Protein AF-Q71KN2-F1 (afdb_monomer)

Mean predicted aligned error: 5.41 Å

Sequence (42 aa):
MGVTKKPDLADPALRAKLAKGMGHNYYGEPAWPNDLLYIFPV

Radius of gyration: 12.69 Å; Cα contacts (8 Å, |Δi|>4): 32; chains: 1; bounding box: 34×12×31 Å

Foldseek 3Di:
DADWFDDDPVDPVCVVQVVVVHNPQVITHDCPPVVVVPPDDD

Organism: Klebsormidium bilatum (NCBI:txid201239)

InterPro domains:
  IPR036150 Cytochrome b/b6, C-terminal domain superfamily [SSF81648] (4-41)

Nearest PDB structures (foldseek):
  4h44-assembly1_B  TM=9.785E-01  e=1.962E-05  Nostoc sp. PCC 7120 = FACHB-418
  6rqf-assembly1_B  TM=9.732E-01  e=2.107E-05  Spinacia oleracea
  7zxy-assembly1_B  TM=9.562E-01  e=6.145E-05  Synechocystis sp. PCC 6803
  2e74-assembly1_B  TM=9.762E-01  e=1.554E-04  Mastigocladus laminosus
  1q90-assembly1_D  TM=9.460E-01  e=5.614E-04  Chlamydomonas reinhardtii

Secondary structure (DSSP, 8-state):
----BPP-TT-HHHHHHHTTT--GGGSBS-IIIIIHHHTS--

Structure (mmCIF, N/CA/C/O backbone):
data_AF-Q71KN2-F1
#
_entry.id   AF-Q71KN2-F1
#
loop_
_atom_site.group_PDB
_atom_site.id
_atom_site.type_symbol
_atom_site.label_atom_id
_atom_site.label_alt_id
_atom_site.label_comp_id
_atom_site.label_asym_id
_atom_site.label_entity_id
_atom_site.label_seq_id
_atom_site.pdbx_PDB_ins_code
_atom_site.Cartn_x
_atom_site.Cartn_y
_atom_site.Cartn_z
_atom_site.occupancy
_atom_site.B_iso_or_equiv
_atom_site.auth_seq_id
_atom_site.auth_comp_id
_atom_site.auth_asym_id
_atom_site.auth_atom_id
_atom_site.pdbx_PDB_model_num
ATOM 1 N N . MET A 1 1 ? -2.037 7.231 -21.105 1.00 58.19 1 MET A N 1
ATOM 2 C CA . MET A 1 1 ? -2.967 6.482 -20.231 1.00 58.19 1 MET A CA 1
ATOM 3 C C . MET A 1 1 ? -2.141 5.449 -19.488 1.00 58.19 1 MET A C 1
ATOM 5 O O . MET A 1 1 ? -1.651 4.537 -20.137 1.00 58.19 1 MET A O 1
ATOM 9 N N . GLY A 1 2 ? -1.908 5.656 -18.191 1.00 72.06 2 GLY A N 1
ATOM 10 C CA . GLY A 1 2 ? -1.178 4.716 -17.334 1.00 72.06 2 GLY A CA 1
ATOM 11 C C . GLY A 1 2 ? -2.108 3.663 -16.729 1.00 72.06 2 GLY A C 1
ATOM 12 O O . GLY A 1 2 ? -3.327 3.851 -16.677 1.00 72.06 2 GLY A O 1
ATOM 13 N N . VAL A 1 3 ? -1.540 2.542 -16.285 1.00 77.62 3 VAL A N 1
ATOM 14 C CA . VAL A 1 3 ? -2.279 1.502 -15.556 1.00 77.62 3 VAL A CA 1
ATOM 15 C C . VAL A 1 3 ? -2.387 1.939 -14.097 1.00 77.62 3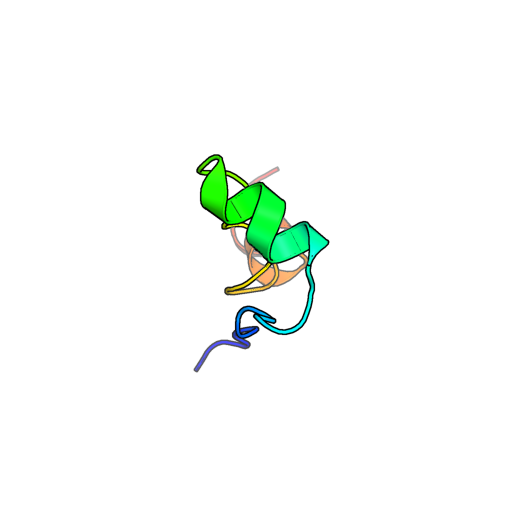 VAL A 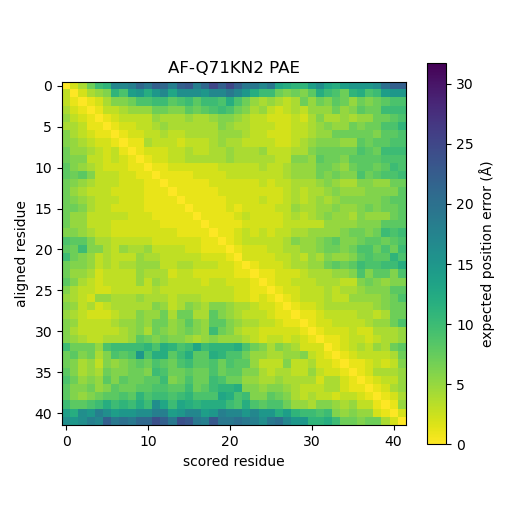C 1
ATOM 17 O O . VAL A 1 3 ? -1.430 1.818 -13.342 1.00 77.62 3 VAL A O 1
ATOM 20 N N . THR A 1 4 ? -3.549 2.453 -13.689 1.00 84.31 4 THR A N 1
ATOM 21 C CA . THR A 1 4 ? -3.781 2.935 -12.317 1.00 84.31 4 THR A CA 1
ATOM 22 C C . THR A 1 4 ? -4.699 1.993 -11.539 1.00 84.31 4 THR A C 1
ATOM 24 O O . THR A 1 4 ? -5.839 1.744 -11.939 1.00 84.31 4 THR A O 1
ATOM 27 N N . LYS A 1 5 ? -4.240 1.512 -10.379 1.00 85.94 5 LYS A N 1
ATOM 28 C CA . LYS A 1 5 ? -5.059 0.760 -9.420 1.00 85.94 5 LYS A CA 1
ATOM 29 C C . LYS A 1 5 ? -5.843 1.717 -8.519 1.00 85.94 5 LYS A C 1
ATOM 31 O O . LYS A 1 5 ? -5.263 2.621 -7.922 1.00 85.94 5 LYS A O 1
ATOM 36 N N . LYS A 1 6 ? -7.153 1.492 -8.377 1.00 87.94 6 LYS A N 1
ATOM 37 C CA . LYS A 1 6 ? -8.014 2.231 -7.436 1.00 87.94 6 LYS A CA 1
ATOM 38 C C . LYS A 1 6 ? -7.848 1.701 -6.001 1.00 87.94 6 LYS A C 1
ATOM 40 O O . LYS A 1 6 ? -7.601 0.505 -5.835 1.00 87.94 6 LYS A O 1
ATOM 45 N N . PRO A 1 7 ? -7.993 2.554 -4.970 1.00 88.38 7 PRO A N 1
ATOM 46 C CA . PRO A 1 7 ? -7.989 2.100 -3.583 1.00 88.38 7 PRO A CA 1
ATOM 47 C C . PRO A 1 7 ? -9.190 1.192 -3.308 1.00 88.38 7 PRO A C 1
ATOM 49 O O . PRO A 1 7 ? -10.318 1.520 -3.677 1.00 88.38 7 PRO A O 1
ATOM 52 N N . ASP A 1 8 ? -8.946 0.071 -2.633 1.00 88.50 8 ASP A N 1
ATOM 53 C CA . ASP A 1 8 ? -10.004 -0.840 -2.203 1.00 88.50 8 ASP A CA 1
ATOM 54 C C . ASP A 1 8 ? -10.516 -0.447 -0.814 1.00 88.50 8 ASP A C 1
ATOM 56 O O . ASP A 1 8 ? -9.938 -0.786 0.218 1.00 88.50 8 ASP A O 1
ATOM 60 N N . LEU A 1 9 ? -11.613 0.306 -0.788 1.00 88.50 9 LEU A N 1
ATOM 61 C CA . LEU A 1 9 ? -12.235 0.763 0.455 1.00 88.50 9 LEU A CA 1
ATOM 62 C C . LEU A 1 9 ? -13.049 -0.333 1.160 1.00 88.50 9 LEU A C 1
ATOM 64 O O . LEU A 1 9 ? -13.531 -0.097 2.269 1.00 88.50 9 LEU A O 1
ATOM 68 N N . ALA A 1 10 ? -13.211 -1.514 0.558 1.00 90.75 10 ALA A N 1
ATOM 69 C CA . ALA A 1 10 ? -13.806 -2.656 1.244 1.00 90.75 10 ALA A CA 1
ATOM 70 C C . ALA A 1 10 ? -12.797 -3.347 2.179 1.00 90.75 10 ALA A C 1
ATOM 72 O O . ALA A 1 10 ? -13.216 -3.999 3.135 1.00 90.75 10 ALA A O 1
ATOM 73 N N . ASP A 1 11 ? -11.489 -3.159 1.961 1.00 91.06 11 ASP A N 1
ATOM 74 C CA . ASP A 1 11 ? -10.435 -3.740 2.791 1.00 91.06 11 ASP A CA 1
ATOM 75 C C . ASP A 1 11 ? -10.319 -3.001 4.151 1.00 91.06 11 ASP A C 1
ATOM 77 O O . ASP A 1 11 ? -9.930 -1.822 4.211 1.00 91.06 11 ASP A O 1
ATOM 81 N N . PRO A 1 12 ? -10.625 -3.673 5.281 1.00 92.19 12 PRO A N 1
ATOM 82 C CA . PRO A 1 12 ? -10.545 -3.062 6.605 1.00 92.19 12 PRO A CA 1
ATOM 83 C C . P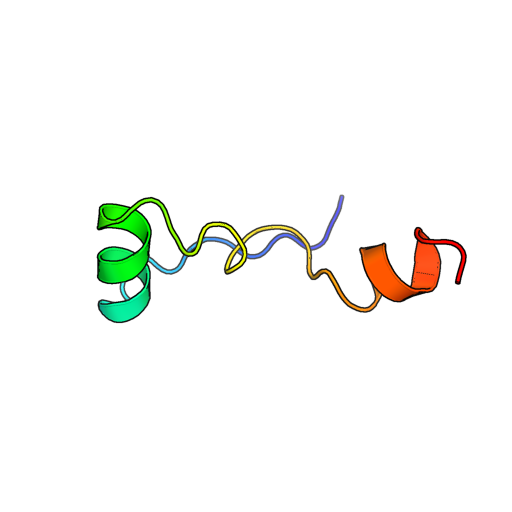RO A 1 12 ? -9.103 -2.743 7.034 1.00 92.19 12 PRO A C 1
ATOM 85 O O . PRO A 1 12 ? -8.884 -1.774 7.767 1.00 92.19 12 PRO A O 1
ATOM 88 N N . ALA A 1 13 ? -8.107 -3.499 6.567 1.00 91.12 13 ALA A N 1
ATOM 89 C CA . ALA A 1 13 ? -6.698 -3.244 6.846 1.00 91.12 13 ALA A CA 1
ATOM 90 C C . ALA A 1 13 ? -6.180 -2.026 6.070 1.00 91.12 13 ALA A C 1
ATOM 92 O O . ALA A 1 13 ? -5.416 -1.233 6.634 1.00 91.12 13 ALA A O 1
ATOM 93 N N . LEU A 1 14 ? -6.617 -1.823 4.820 1.00 90.50 14 LEU A N 1
ATOM 94 C CA . LEU A 1 14 ? -6.290 -0.601 4.077 1.00 90.50 14 LEU A CA 1
ATOM 95 C C . LEU A 1 14 ? -6.887 0.625 4.773 1.00 90.50 14 LEU A C 1
ATOM 97 O O . LEU A 1 14 ? -6.174 1.595 5.028 1.00 90.50 14 LEU A O 1
ATOM 101 N N . ARG A 1 15 ? -8.161 0.561 5.171 1.00 90.81 15 ARG A N 1
ATOM 102 C CA . ARG A 1 15 ? -8.820 1.656 5.902 1.00 90.81 15 ARG A CA 1
ATOM 103 C C . ARG A 1 15 ? -8.136 1.980 7.227 1.00 90.81 15 ARG A C 1
ATOM 105 O O . ARG A 1 15 ? -7.935 3.154 7.530 1.00 90.81 15 ARG A O 1
ATOM 112 N N . ALA A 1 16 ? -7.736 0.966 7.993 1.00 92.69 16 ALA A N 1
ATOM 113 C CA . ALA A 1 16 ? -7.017 1.167 9.250 1.00 92.69 16 ALA A CA 1
ATOM 114 C C . ALA A 1 16 ? -5.643 1.831 9.046 1.00 92.69 16 ALA A C 1
ATOM 116 O O . ALA A 1 16 ? -5.218 2.629 9.883 1.00 92.69 16 ALA A O 1
ATOM 117 N N . LYS A 1 17 ? -4.948 1.527 7.940 1.00 91.62 17 LYS A N 1
ATOM 118 C CA . LYS A 1 17 ? -3.687 2.190 7.572 1.00 91.62 17 LYS A CA 1
ATOM 119 C C . LYS A 1 17 ? -3.925 3.637 7.138 1.00 91.62 17 LYS A C 1
ATOM 121 O O . LYS A 1 17 ? -3.242 4.522 7.649 1.00 91.62 17 LYS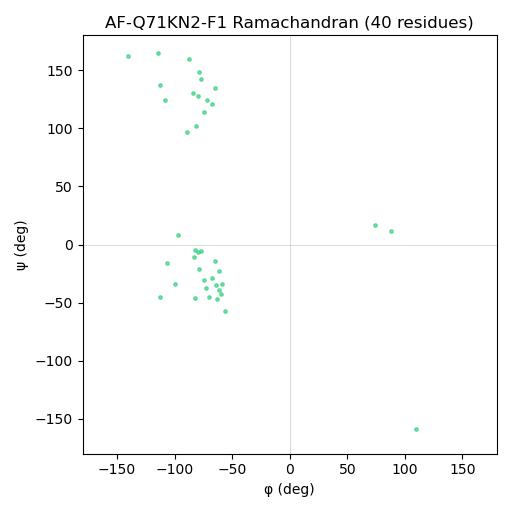 A O 1
ATOM 126 N N . LEU A 1 18 ? -4.932 3.880 6.297 1.00 90.81 18 LEU A N 1
ATOM 127 C CA . LEU A 1 18 ? -5.292 5.224 5.827 1.00 90.81 18 LEU A CA 1
ATOM 128 C C . LEU A 1 18 ? -5.710 6.142 6.980 1.0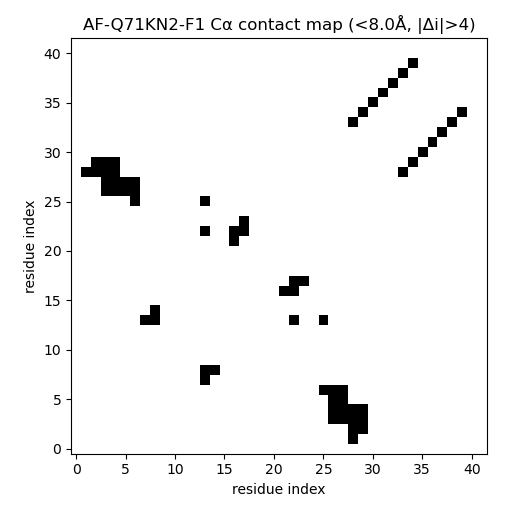0 90.81 18 LEU A C 1
ATOM 130 O O . LEU A 1 18 ? -5.289 7.293 7.026 1.00 90.81 18 LEU A O 1
ATOM 134 N N . ALA A 1 19 ? -6.455 5.625 7.963 1.00 90.31 19 ALA A N 1
ATOM 135 C CA . ALA A 1 19 ? -6.833 6.382 9.160 1.00 90.31 19 ALA A CA 1
ATOM 136 C C . ALA A 1 19 ? -5.621 6.839 9.997 1.00 90.31 19 ALA A C 1
ATOM 138 O O . ALA A 1 19 ? -5.718 7.805 10.747 1.00 90.31 19 ALA A O 1
ATOM 139 N N . LYS A 1 20 ? -4.474 6.162 9.861 1.00 93.69 20 LYS A N 1
ATOM 140 C CA . LYS A 1 20 ? -3.199 6.513 10.505 1.00 93.69 20 LYS A CA 1
ATOM 141 C C . LYS A 1 20 ? -2.266 7.325 9.589 1.00 93.69 20 LYS A C 1
ATOM 143 O O . LYS A 1 20 ? -1.103 7.502 9.935 1.00 93.69 20 LYS A O 1
ATOM 148 N N . GLY A 1 21 ? -2.733 7.767 8.416 1.00 91.12 21 GLY A N 1
ATOM 149 C CA . GLY A 1 21 ? -1.922 8.480 7.418 1.00 91.12 21 GLY A CA 1
ATOM 150 C C . GLY A 1 21 ? -0.936 7.596 6.638 1.00 91.12 21 GLY A C 1
ATOM 151 O O . GLY A 1 21 ? 0.001 8.102 6.030 1.00 91.12 21 GLY A O 1
ATOM 152 N N . MET A 1 22 ? -1.112 6.271 6.661 1.00 91.50 22 MET A N 1
ATOM 153 C CA . MET A 1 22 ? -0.255 5.292 5.981 1.00 91.50 22 MET A CA 1
ATOM 154 C C . MET A 1 22 ? -1.013 4.563 4.860 1.00 91.50 22 MET A C 1
ATOM 156 O O . MET A 1 22 ? -2.236 4.542 4.824 1.00 91.50 22 MET A O 1
ATOM 160 N N . GLY A 1 23 ? -0.299 3.873 3.963 1.00 87.31 23 GLY A N 1
ATOM 161 C CA . GLY A 1 23 ? -0.929 2.983 2.974 1.00 87.31 23 GLY A CA 1
ATOM 162 C C . GLY A 1 23 ? -1.356 3.650 1.660 1.00 87.31 23 GLY A C 1
ATOM 163 O O . GLY A 1 23 ? -2.005 3.012 0.836 1.00 87.31 23 GLY A O 1
ATOM 164 N N . HIS A 1 24 ? -0.925 4.888 1.415 1.00 89.69 24 HIS A N 1
ATOM 165 C CA . HIS A 1 24 ? -1.147 5.584 0.144 1.00 89.69 24 HIS A CA 1
ATOM 166 C C . HIS A 1 24 ? -0.428 4.933 -1.059 1.00 89.69 24 HIS A C 1
ATOM 168 O O . HIS A 1 24 ? -0.799 5.187 -2.194 1.00 89.69 24 HIS A O 1
ATOM 174 N N . ASN A 1 25 ? 0.525 4.024 -0.812 1.00 87.75 25 ASN A N 1
ATOM 175 C CA . ASN A 1 25 ? 1.232 3.251 -1.846 1.00 87.75 25 ASN A CA 1
ATOM 176 C C . ASN A 1 25 ? 0.440 2.039 -2.384 1.00 87.75 25 ASN A C 1
ATOM 178 O O . ASN A 1 25 ? 0.904 1.351 -3.286 1.00 87.75 25 ASN A O 1
ATOM 182 N N . TYR A 1 26 ? -0.721 1.705 -1.805 1.00 83.81 26 TYR A N 1
ATOM 183 C CA . TYR A 1 26 ? -1.497 0.514 -2.201 1.00 83.81 26 TYR A CA 1
ATOM 184 C C . TYR A 1 26 ? -2.381 0.732 -3.442 1.00 83.81 26 TYR A C 1
ATOM 186 O O . TYR A 1 26 ? -3.034 -0.204 -3.918 1.00 83.81 26 TYR A O 1
ATOM 194 N N . TYR A 1 27 ? -2.414 1.959 -3.949 1.00 88.00 27 TYR A N 1
ATOM 195 C CA . TYR A 1 27 ? -3.169 2.397 -5.113 1.00 88.00 27 TYR A CA 1
ATOM 196 C C . TYR A 1 27 ? -2.311 3.387 -5.914 1.00 88.00 27 TYR A C 1
ATOM 198 O O . TYR A 1 27 ? -1.341 3.922 -5.387 1.00 88.00 27 TYR A O 1
ATOM 206 N N . GLY A 1 28 ? -2.653 3.626 -7.179 1.00 88.38 28 GLY A N 1
ATOM 207 C CA . GLY A 1 28 ? -1.806 4.386 -8.106 1.00 88.38 28 GLY A CA 1
ATOM 208 C C . GLY A 1 28 ? -1.183 3.505 -9.188 1.00 88.38 28 GLY A C 1
ATOM 209 O O . GLY A 1 28 ? -1.716 2.439 -9.507 1.00 88.38 28 GLY A O 1
ATOM 210 N N . GLU A 1 29 ? -0.089 3.968 -9.786 1.00 88.06 29 GLU A N 1
ATOM 211 C CA . GLU A 1 29 ? 0.670 3.185 -10.764 1.00 88.06 29 GLU A CA 1
ATOM 212 C C . GLU A 1 29 ? 1.540 2.132 -10.064 1.00 88.06 29 GLU A C 1
ATOM 214 O O . GLU A 1 29 ? 2.055 2.370 -8.968 1.00 88.06 29 GLU A O 1
ATOM 219 N N . PRO A 1 30 ? 1.681 0.931 -10.646 1.00 84.81 30 PRO A N 1
ATOM 220 C CA . PRO A 1 30 ? 2.529 -0.094 -10.065 1.00 84.81 30 PRO A CA 1
ATOM 221 C C . PRO A 1 30 ? 3.995 0.344 -10.140 1.00 84.81 30 PRO A C 1
ATOM 223 O O . PRO A 1 30 ? 4.534 0.534 -11.226 1.00 84.81 30 PRO A O 1
ATOM 226 N N . ALA A 1 31 ? 4.654 0.445 -8.983 1.00 83.06 31 ALA A N 1
ATOM 227 C CA . ALA A 1 31 ? 6.058 0.851 -8.907 1.00 83.06 31 ALA A CA 1
ATOM 228 C C . ALA A 1 31 ? 6.990 -0.080 -9.709 1.00 83.06 31 ALA A C 1
ATOM 230 O O . ALA A 1 31 ? 7.958 0.376 -10.307 1.00 83.06 31 ALA A O 1
ATOM 231 N N . TRP A 1 32 ? 6.687 -1.381 -9.773 1.00 83.62 32 TRP A N 1
ATOM 232 C CA . TRP A 1 32 ? 7.368 -2.333 -10.653 1.00 83.62 32 TRP 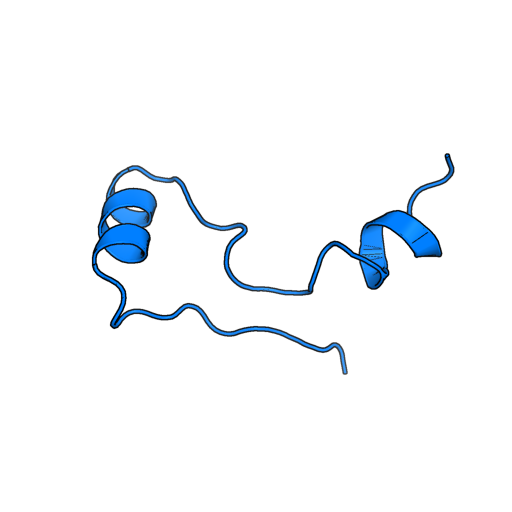A CA 1
ATOM 233 C C . TRP A 1 32 ? 6.421 -2.838 -11.752 1.00 83.62 32 TRP A C 1
ATOM 235 O O . TRP A 1 32 ? 5.287 -3.206 -11.437 1.00 83.62 32 TRP A O 1
ATOM 245 N N . PRO A 1 33 ? 6.871 -2.946 -13.015 1.00 87.50 33 PRO A N 1
ATOM 246 C CA . PRO A 1 33 ? 8.191 -2.550 -13.517 1.00 87.50 33 PRO A CA 1
ATOM 247 C C . PRO A 1 33 ? 8.288 -1.053 -13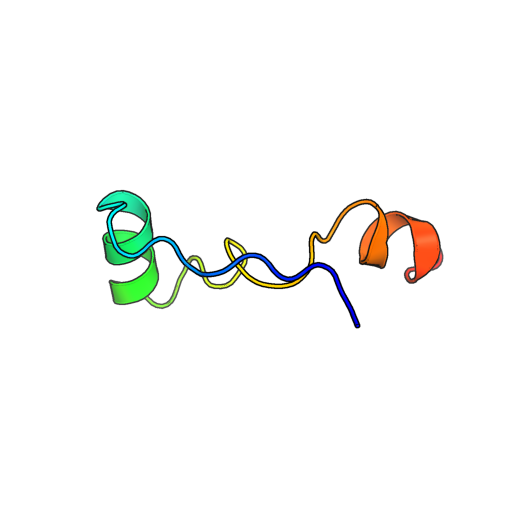.859 1.00 87.50 33 PRO A C 1
ATOM 249 O O . PRO A 1 33 ? 9.385 -0.571 -14.110 1.00 87.50 33 PRO A O 1
ATOM 252 N N . ASN A 1 34 ? 7.165 -0.327 -13.880 1.00 82.00 34 ASN A N 1
ATOM 253 C CA . ASN A 1 34 ? 7.070 0.991 -14.513 1.00 82.00 34 ASN A CA 1
ATOM 254 C C . ASN A 1 34 ? 8.085 2.002 -13.969 1.00 82.00 34 ASN A C 1
ATOM 256 O O . ASN A 1 34 ? 8.908 2.486 -14.738 1.00 82.00 34 ASN A O 1
ATOM 260 N N . ASP A 1 35 ? 8.085 2.265 -12.663 1.00 80.19 35 ASP A N 1
ATOM 261 C CA . ASP A 1 35 ? 8.994 3.261 -12.086 1.00 80.19 35 ASP A CA 1
ATOM 262 C C . ASP A 1 35 ? 10.386 2.672 -11.833 1.00 80.19 35 ASP A C 1
ATOM 264 O O . ASP A 1 35 ? 11.409 3.256 -12.189 1.00 80.19 35 ASP A O 1
ATOM 268 N N . LEU A 1 36 ? 10.442 1.482 -11.239 1.00 83.00 36 LEU A N 1
ATOM 269 C CA . LEU A 1 36 ? 11.687 0.890 -10.752 1.0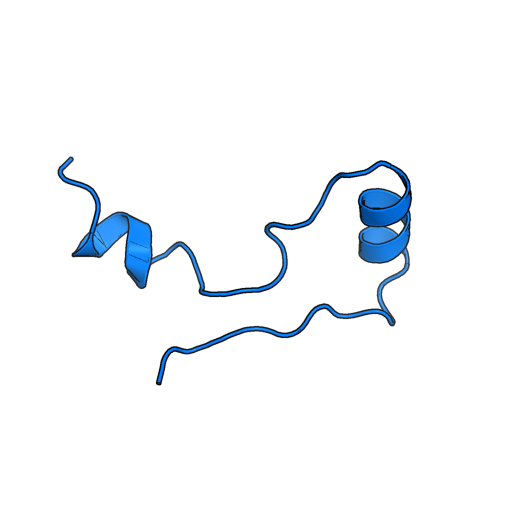0 83.00 36 LEU A CA 1
ATOM 270 C C . LEU A 1 36 ? 12.603 0.342 -11.852 1.00 83.00 36 LEU A C 1
ATOM 272 O O . LEU A 1 36 ? 13.812 0.331 -11.647 1.00 83.00 36 LEU A O 1
ATOM 276 N N . LEU A 1 37 ? 12.065 -0.132 -12.981 1.00 80.50 37 LEU A N 1
ATOM 277 C CA . LEU A 1 37 ? 12.880 -0.695 -14.065 1.00 80.50 37 LEU A CA 1
ATOM 278 C C . LEU A 1 37 ? 13.111 0.299 -15.205 1.00 80.50 37 LEU A C 1
ATOM 280 O O . LEU A 1 37 ? 14.162 0.256 -15.839 1.00 80.50 37 LEU A O 1
ATOM 284 N N . TYR A 1 38 ? 12.133 1.162 -15.494 1.00 80.56 38 TYR A N 1
ATOM 285 C CA . TYR A 1 38 ? 12.181 2.021 -16.679 1.00 80.56 38 TYR A CA 1
ATOM 286 C C . TYR A 1 38 ? 12.482 3.496 -16.386 1.00 80.56 38 TYR A C 1
ATOM 288 O O . TYR A 1 38 ? 12.837 4.210 -17.322 1.00 80.56 38 TYR A O 1
ATOM 296 N N . ILE A 1 39 ? 12.361 3.966 -15.135 1.00 82.88 39 ILE A N 1
ATOM 297 C CA . ILE A 1 39 ? 12.528 5.393 -14.797 1.00 82.88 39 ILE A CA 1
ATOM 298 C C . ILE A 1 39 ? 13.765 5.649 -13.932 1.00 82.88 39 ILE A C 1
ATOM 300 O O . ILE A 1 39 ? 14.507 6.593 -14.208 1.00 82.88 39 ILE A O 1
ATOM 304 N N . PHE A 1 40 ? 14.014 4.844 -12.897 1.00 82.31 40 PHE A N 1
ATOM 305 C CA . PHE A 1 40 ? 15.173 5.067 -12.029 1.00 82.31 40 PHE A CA 1
ATOM 306 C C . PHE A 1 40 ? 16.478 4.540 -12.657 1.00 82.31 40 PHE A C 1
ATOM 308 O O . PHE A 1 40 ? 16.532 3.370 -13.039 1.00 82.31 40 PHE A O 1
ATOM 315 N N . PRO A 1 41 ? 17.548 5.358 -12.743 1.00 73.44 41 PRO A N 1
ATOM 316 C CA . PRO A 1 41 ? 18.878 4.853 -13.058 1.00 73.44 41 PRO A CA 1
ATOM 317 C C . PRO A 1 41 ? 19.405 4.080 -11.841 1.00 73.44 41 PRO A C 1
ATOM 319 O O . PRO A 1 41 ? 19.419 4.616 -10.732 1.00 73.44 41 PRO A O 1
ATOM 322 N N . VAL A 1 42 ? 19.775 2.815 -12.051 1.00 71.19 42 VAL A N 1
ATOM 323 C CA . VAL A 1 42 ? 20.403 1.956 -11.032 1.00 71.19 42 VAL A CA 1
ATOM 324 C C . VAL A 1 42 ? 21.837 2.385 -10.740 1.00 71.19 42 VAL A C 1
ATOM 326 O O . VAL A 1 42 ? 22.517 2.842 -11.689 1.00 71.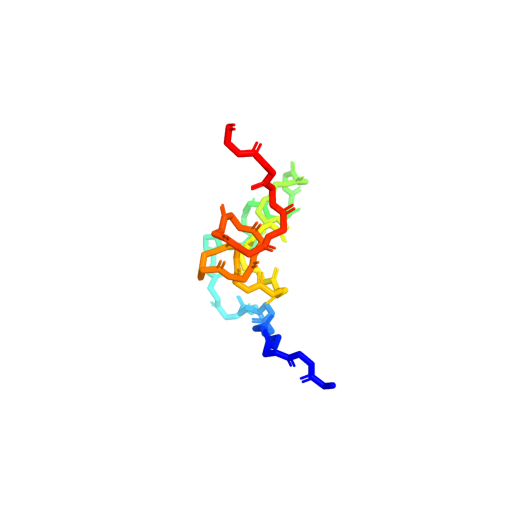19 42 VAL A O 1
#

pLDDT: mean 85.42, std 6.92, range [58.19, 93.69]

Solvent-accessible surface area (backbone atoms only — not comparable to full-atom values): 2770 Å² total; per-residue (Å²): 138,79,74,64,46,73,74,62,82,84,40,66,67,53,49,57,31,45,77,71,78,38,67,75,82,77,32,43,64,55,55,72,60,58,45,63,68,72,65,51,87,130